Protein AF-A0A2E4HPR6-F1 (afdb_monomer_lite)

Structure (mmCIF, N/CA/C/O backbone):
data_AF-A0A2E4HPR6-F1
#
_entry.id   AF-A0A2E4HPR6-F1
#
loop_
_atom_site.group_PDB
_atom_site.id
_atom_site.type_symbol
_atom_site.label_atom_id
_atom_site.label_alt_id
_atom_site.label_comp_id
_atom_site.label_asym_id
_atom_site.label_entity_id
_atom_site.label_seq_id
_atom_site.pdbx_PDB_ins_code
_atom_site.Cartn_x
_atom_site.Cartn_y
_atom_site.Cartn_z
_atom_site.occupancy
_atom_site.B_iso_or_equiv
_atom_site.auth_seq_id
_atom_site.auth_comp_id
_atom_site.auth_asym_id
_atom_site.auth_atom_id
_atom_site.pdbx_PDB_model_num
ATOM 1 N N . MET A 1 1 ? 38.799 -35.394 6.202 1.00 65.88 1 MET A N 1
ATOM 2 C CA . MET A 1 1 ? 39.179 -34.684 4.957 1.00 65.88 1 MET A CA 1
ATOM 3 C C . MET A 1 1 ? 38.031 -34.597 3.950 1.00 65.88 1 MET A C 1
ATOM 5 O O . MET A 1 1 ? 37.648 -33.489 3.620 1.00 65.88 1 MET A O 1
ATOM 9 N N . LYS A 1 2 ? 37.400 -35.707 3.532 1.00 73.31 2 LYS A N 1
ATOM 10 C CA . LYS A 1 2 ? 36.291 -35.692 2.545 1.00 73.31 2 LYS A CA 1
ATOM 11 C C . LYS A 1 2 ? 35.068 -34.848 2.960 1.00 73.31 2 LYS A C 1
ATOM 13 O O . LYS A 1 2 ? 34.548 -34.099 2.148 1.00 73.31 2 LYS A O 1
ATOM 18 N N . LYS A 1 3 ? 34.663 -34.909 4.239 1.00 77.00 3 LYS A N 1
ATOM 19 C CA . LYS A 1 3 ? 33.574 -34.075 4.791 1.00 77.00 3 LYS A CA 1
ATOM 20 C C . LYS A 1 3 ? 33.898 -32.576 4.762 1.00 77.00 3 LYS A C 1
ATOM 22 O O . LYS A 1 3 ? 33.030 -31.782 4.441 1.00 77.00 3 LYS A O 1
ATOM 27 N N . LEU A 1 4 ? 35.151 -32.210 5.046 1.00 81.44 4 LEU A N 1
ATOM 28 C CA . LEU A 1 4 ? 35.610 -30.820 4.971 1.00 81.44 4 LEU A CA 1
ATOM 29 C C . LEU A 1 4 ? 35.603 -30.329 3.515 1.00 81.44 4 LEU A C 1
ATOM 31 O O . LEU A 1 4 ? 35.168 -29.222 3.245 1.00 81.44 4 LEU A O 1
ATOM 35 N N . MET A 1 5 ? 35.996 -31.189 2.572 1.00 81.62 5 MET A N 1
ATOM 36 C CA . MET A 1 5 ? 35.973 -30.873 1.142 1.00 81.62 5 MET A CA 1
ATOM 37 C C . MET A 1 5 ? 34.547 -30.653 0.611 1.00 81.62 5 MET A C 1
ATOM 39 O O . MET A 1 5 ? 34.310 -29.695 -0.114 1.00 81.62 5 MET A O 1
ATOM 43 N N . LEU A 1 6 ? 33.582 -31.473 1.042 1.00 84.38 6 LEU A N 1
ATOM 44 C CA . LEU A 1 6 ? 32.160 -31.295 0.715 1.00 84.38 6 LEU A CA 1
ATOM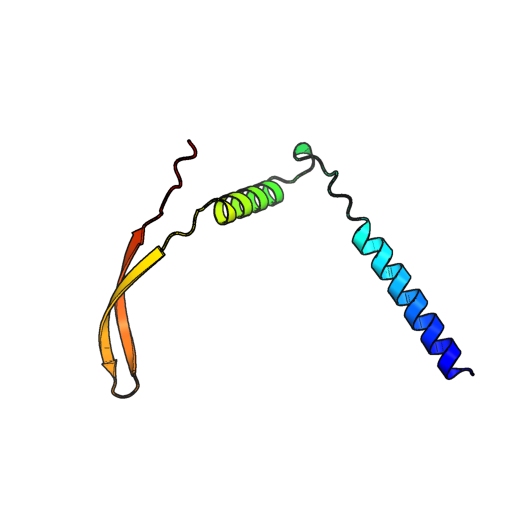 45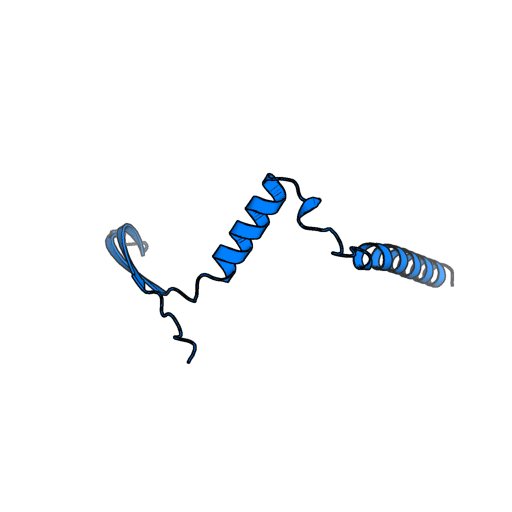 C C . LEU A 1 6 ? 31.594 -29.968 1.240 1.00 84.38 6 LEU A C 1
ATOM 47 O O . LEU A 1 6 ? 30.840 -29.307 0.532 1.00 84.38 6 LEU A O 1
ATOM 51 N N . ILE A 1 7 ? 31.988 -29.558 2.449 1.00 85.25 7 ILE A N 1
ATOM 52 C CA . ILE A 1 7 ? 31.566 -28.275 3.031 1.00 85.25 7 ILE A CA 1
ATOM 53 C C . ILE A 1 7 ? 32.116 -27.104 2.206 1.00 85.25 7 ILE A C 1
ATOM 55 O O . ILE A 1 7 ? 31.372 -26.183 1.890 1.00 85.25 7 ILE A O 1
ATOM 59 N N . MET A 1 8 ? 33.382 -27.160 1.784 1.00 84.81 8 MET A N 1
ATOM 60 C CA . MET A 1 8 ? 33.979 -26.095 0.966 1.00 84.81 8 MET A CA 1
ATOM 61 C C . MET A 1 8 ? 33.312 -25.967 -0.411 1.00 84.81 8 MET A C 1
ATOM 63 O O . MET A 1 8 ? 33.117 -24.855 -0.893 1.00 84.81 8 MET A O 1
ATOM 67 N N . VAL A 1 9 ? 32.910 -27.086 -1.021 1.00 87.31 9 VAL A N 1
ATOM 68 C CA . VAL A 1 9 ? 32.167 -27.083 -2.293 1.00 87.31 9 VAL A CA 1
ATOM 69 C C . VAL A 1 9 ? 30.765 -26.495 -2.119 1.00 87.31 9 VAL A C 1
ATOM 71 O O . VAL A 1 9 ? 30.336 -25.702 -2.951 1.00 87.31 9 VAL A O 1
ATOM 74 N N . ALA A 1 10 ? 30.070 -26.824 -1.026 1.00 84.88 10 ALA A N 1
ATOM 75 C CA . ALA A 1 10 ? 28.754 -26.256 -0.734 1.00 84.88 10 ALA A CA 1
ATOM 76 C C . ALA A 1 10 ? 28.819 -24.732 -0.532 1.00 84.88 10 ALA A C 1
ATOM 78 O O . ALA A 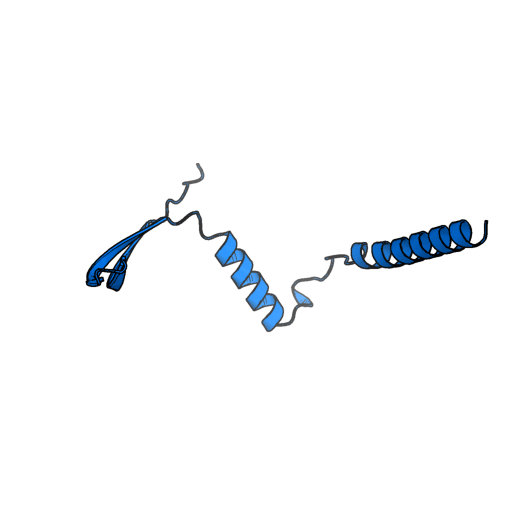1 10 ? 27.983 -24.007 -1.065 1.00 84.88 10 ALA A O 1
ATOM 79 N N . ILE A 1 11 ? 29.847 -24.247 0.174 1.00 85.62 11 ILE A N 1
ATOM 80 C CA . ILE A 1 11 ? 30.066 -22.812 0.401 1.00 85.62 11 ILE A CA 1
ATOM 81 C C . ILE A 1 11 ? 30.376 -22.095 -0.921 1.00 85.62 11 ILE A C 1
ATOM 83 O O . ILE A 1 11 ? 29.786 -21.054 -1.209 1.00 85.62 11 ILE A O 1
ATOM 87 N N . ALA A 1 12 ? 31.240 -22.670 -1.762 1.00 82.94 12 ALA A N 1
ATOM 88 C CA . ALA A 1 12 ? 31.551 -22.108 -3.076 1.00 82.94 12 ALA A CA 1
ATOM 89 C C . ALA A 1 12 ? 30.304 -22.016 -3.972 1.00 82.94 12 ALA A C 1
ATOM 91 O O . ALA A 1 12 ? 30.081 -20.983 -4.596 1.00 82.94 12 ALA A O 1
ATOM 92 N N . PHE A 1 13 ? 29.459 -23.053 -3.968 1.00 81.94 13 PHE A N 1
ATOM 93 C CA . PHE A 1 13 ? 28.209 -23.072 -4.728 1.00 81.94 13 PHE A CA 1
ATOM 94 C C . PHE A 1 13 ? 27.215 -22.014 -4.234 1.00 81.94 13 PHE A C 1
ATOM 96 O O . PHE A 1 13 ? 26.618 -21.306 -5.040 1.00 81.94 13 PHE A O 1
ATOM 103 N N . SER A 1 14 ? 27.085 -21.842 -2.912 1.00 80.62 14 SER A N 1
ATOM 104 C CA . SER A 1 14 ? 26.259 -20.762 -2.364 1.00 80.62 14 SER A CA 1
ATOM 105 C C . SER A 1 14 ? 26.772 -19.377 -2.767 1.00 80.62 14 SER A C 1
ATOM 107 O O . SER A 1 14 ? 25.968 -18.541 -3.167 1.00 80.62 14 SER A O 1
ATOM 109 N N . LEU A 1 15 ? 28.091 -19.137 -2.755 1.00 78.38 15 LEU A N 1
ATOM 110 C CA . LEU A 1 15 ? 28.663 -17.845 -3.155 1.00 78.38 15 LEU A CA 1
ATOM 111 C C . LEU A 1 15 ? 28.390 -17.505 -4.628 1.00 78.38 15 LEU A C 1
ATOM 113 O O . LEU A 1 15 ? 28.154 -16.341 -4.942 1.00 78.38 15 LEU A O 1
ATOM 117 N N . SER A 1 16 ? 28.385 -18.501 -5.520 1.00 73.69 16 SER A N 1
ATOM 118 C CA . SER A 1 16 ? 28.057 -18.297 -6.938 1.00 73.69 16 SER A CA 1
ATOM 119 C C . SER A 1 16 ? 26.617 -17.810 -7.131 1.00 73.69 16 SER A C 1
ATOM 121 O O . SER A 1 16 ? 26.380 -16.883 -7.900 1.00 73.69 16 SER A O 1
ATOM 123 N N . ILE A 1 17 ? 25.666 -18.368 -6.375 1.00 73.94 17 ILE A N 1
ATOM 124 C CA . ILE A 1 17 ? 24.253 -17.960 -6.438 1.00 73.94 17 ILE A CA 1
ATOM 125 C C . ILE A 1 17 ? 24.074 -16.540 -5.874 1.00 73.94 17 ILE A C 1
ATOM 127 O O . ILE A 1 17 ? 23.328 -15.740 -6.432 1.00 73.94 17 ILE A O 1
ATOM 131 N N . TYR A 1 18 ? 24.805 -16.182 -4.811 1.00 71.75 18 TYR A N 1
ATOM 132 C CA . TYR A 1 18 ? 24.767 -14.824 -4.251 1.00 71.75 18 TYR A CA 1
ATOM 133 C C . TYR A 1 18 ? 25.258 -13.744 -5.233 1.00 71.75 18 TYR A C 1
ATOM 135 O O . TYR A 1 18 ? 24.724 -12.635 -5.214 1.00 71.75 18 TYR A O 1
ATOM 143 N N . SER A 1 19 ? 26.234 -14.040 -6.103 1.00 64.00 19 SER A N 1
ATOM 144 C CA . SER A 1 19 ? 26.729 -13.052 -7.080 1.00 64.00 19 SER A CA 1
ATOM 145 C C . SER A 1 19 ? 25.737 -12.715 -8.197 1.00 64.00 19 SER A C 1
ATOM 147 O O . SER A 1 19 ? 25.773 -11.606 -8.726 1.00 64.00 19 SER A O 1
ATOM 149 N N . GLU A 1 20 ? 24.835 -13.635 -8.543 1.00 62.59 20 GLU A N 1
ATOM 150 C CA . GLU A 1 20 ? 23.830 -13.420 -9.593 1.00 62.59 20 GLU A CA 1
ATOM 151 C C . GLU A 1 20 ? 22.682 -12.529 -9.087 1.00 62.59 20 GLU A C 1
ATOM 153 O O . GLU A 1 20 ? 22.199 -11.665 -9.811 1.00 62.59 20 GLU A O 1
ATOM 158 N N . ILE A 1 21 ? 22.331 -12.640 -7.799 1.00 61.09 21 ILE A N 1
ATOM 159 C CA . ILE A 1 21 ? 21.290 -11.820 -7.154 1.00 61.09 21 ILE A CA 1
ATOM 160 C C . ILE A 1 21 ? 21.723 -10.349 -7.007 1.00 61.09 21 ILE A C 1
ATOM 162 O O . ILE A 1 21 ? 20.884 -9.457 -7.090 1.00 61.09 21 ILE A O 1
ATOM 166 N N . GLN A 1 22 ? 23.019 -10.067 -6.818 1.00 58.94 22 GLN A N 1
ATOM 167 C CA . GLN A 1 22 ? 23.515 -8.683 -6.735 1.00 58.94 22 GLN A CA 1
ATOM 168 C C . GLN A 1 22 ? 23.650 -7.976 -8.093 1.00 58.94 22 GLN A C 1
ATOM 170 O O . GLN A 1 22 ? 23.822 -6.762 -8.113 1.00 58.94 22 GLN A O 1
ATOM 175 N N . ASN A 1 23 ? 23.550 -8.699 -9.214 1.00 55.66 23 ASN A N 1
ATOM 176 C CA . ASN A 1 23 ? 23.576 -8.123 -10.565 1.00 55.66 23 ASN A CA 1
ATOM 177 C C . ASN A 1 23 ? 22.166 -7.865 -11.119 1.00 55.66 23 ASN A C 1
ATOM 179 O O . ASN A 1 23 ? 21.953 -7.889 -12.330 1.00 55.66 23 ASN A O 1
ATOM 183 N N . ILE A 1 24 ? 21.190 -7.600 -10.249 1.00 59.34 24 ILE A N 1
ATOM 184 C CA . ILE A 1 24 ? 19.968 -6.914 -10.671 1.00 59.34 24 ILE A CA 1
ATOM 185 C C . ILE A 1 24 ? 20.336 -5.433 -10.762 1.00 59.34 24 ILE A C 1
ATOM 187 O O . ILE A 1 24 ? 20.155 -4.659 -9.827 1.00 59.34 24 ILE A O 1
ATOM 191 N N . ASP A 1 25 ? 20.971 -5.084 -11.876 1.00 55.81 25 ASP A N 1
ATOM 192 C CA . ASP A 1 25 ? 21.207 -3.704 -12.271 1.00 55.81 25 ASP A CA 1
ATOM 193 C C . ASP A 1 25 ? 19.841 -3.064 -12.545 1.00 55.81 25 ASP A C 1
ATOM 195 O O . ASP A 1 25 ? 19.178 -3.380 -13.535 1.00 55.81 25 ASP A O 1
ATOM 199 N N . ASP A 1 26 ? 19.396 -2.189 -11.645 1.00 61.12 26 ASP A N 1
ATOM 200 C CA . ASP A 1 26 ? 18.174 -1.389 -11.789 1.00 61.12 26 ASP A CA 1
ATOM 201 C C . ASP A 1 26 ? 18.390 -0.230 -12.784 1.00 61.12 26 ASP A C 1
ATOM 203 O O . ASP A 1 26 ? 18.026 0.920 -12.562 1.00 61.12 26 ASP A O 1
ATOM 207 N N . SER A 1 27 ? 19.067 -0.521 -13.898 1.00 65.50 27 SER A N 1
ATOM 208 C CA . SER A 1 27 ? 19.281 0.405 -15.012 1.00 65.50 27 SER A CA 1
ATOM 209 C C . SER A 1 27 ? 18.124 0.393 -16.011 1.00 65.50 27 SER A C 1
ATOM 211 O O . SER A 1 27 ? 18.160 1.120 -17.011 1.00 65.50 27 SER A O 1
ATOM 213 N N . ARG A 1 28 ? 17.085 -0.412 -15.738 1.00 76.50 28 ARG A N 1
ATOM 214 C CA . ARG A 1 28 ? 15.848 -0.449 -16.519 1.00 76.50 28 ARG A CA 1
ATOM 215 C C . ARG A 1 28 ? 15.257 0.950 -16.566 1.00 76.50 28 ARG A C 1
ATOM 217 O O . ARG A 1 28 ? 14.953 1.567 -15.547 1.00 76.50 28 ARG A O 1
ATOM 224 N N . LYS A 1 29 ? 15.071 1.466 -17.775 1.00 79.44 29 LYS A N 1
ATOM 225 C CA . LYS A 1 29 ? 14.442 2.777 -17.941 1.00 79.44 29 LYS A CA 1
ATOM 226 C C . LYS A 1 29 ? 12.947 2.655 -17.689 1.00 79.44 29 LYS A C 1
ATOM 228 O O . LYS A 1 29 ? 12.333 1.653 -18.036 1.00 79.44 29 LYS A O 1
ATOM 233 N N . VAL A 1 30 ? 12.326 3.732 -17.210 1.00 76.12 30 VAL A N 1
ATOM 234 C CA . VAL A 1 30 ? 10.860 3.810 -17.044 1.00 76.12 30 VAL A CA 1
ATOM 235 C C . VAL A 1 30 ? 10.117 3.491 -18.352 1.00 76.12 30 VAL A C 1
ATOM 237 O O . VAL A 1 30 ? 9.029 2.929 -18.332 1.00 76.12 30 VAL A O 1
ATOM 240 N N . SER A 1 31 ? 10.729 3.781 -19.506 1.00 79.88 31 SER A N 1
ATOM 241 C CA . SER A 1 31 ? 10.203 3.443 -20.837 1.00 79.88 31 SER A CA 1
ATOM 242 C C . SER A 1 31 ? 10.147 1.942 -21.150 1.00 79.88 31 SER A C 1
ATOM 244 O O . SER A 1 31 ? 9.520 1.551 -22.127 1.00 79.88 31 SER A O 1
ATOM 246 N N . GLU A 1 32 ? 10.843 1.118 -20.371 1.00 83.88 32 GLU A N 1
ATOM 247 C CA . GLU A 1 32 ? 10.932 -0.341 -20.515 1.00 83.88 32 GLU A CA 1
ATOM 248 C C . GLU A 1 32 ? 10.034 -1.068 -19.499 1.00 83.88 32 GLU A C 1
ATOM 250 O O . GLU A 1 32 ? 10.068 -2.297 -19.396 1.00 83.88 32 GLU A O 1
ATOM 255 N N . LEU A 1 33 ? 9.246 -0.315 -18.727 1.00 83.25 33 LEU A N 1
ATOM 256 C CA . LEU A 1 33 ? 8.245 -0.849 -17.816 1.00 83.25 33 LEU A CA 1
ATOM 257 C C . LEU A 1 33 ? 6.930 -1.082 -18.555 1.00 83.25 33 LEU A C 1
ATOM 259 O O . LEU A 1 33 ? 6.496 -0.282 -19.389 1.00 83.25 33 LEU A O 1
ATOM 263 N N . THR A 1 34 ? 6.265 -2.175 -18.206 1.00 89.12 34 THR A N 1
ATOM 264 C CA . THR A 1 34 ? 4.856 -2.367 -18.542 1.00 89.12 34 THR A CA 1
ATOM 265 C C . THR A 1 34 ? 3.985 -1.371 -17.777 1.00 89.12 34 THR A C 1
ATOM 267 O O . THR A 1 34 ? 4.391 -0.786 -16.769 1.00 89.12 34 THR A O 1
ATOM 270 N N . VAL A 1 35 ? 2.757 -1.168 -18.256 1.00 89.56 35 VAL A N 1
ATOM 271 C CA . VAL A 1 35 ? 1.799 -0.267 -17.602 1.00 89.56 35 VAL A CA 1
ATOM 272 C C . VAL A 1 35 ? 1.473 -0.762 -16.189 1.00 89.56 35 VAL A C 1
ATOM 274 O O . VAL A 1 35 ? 1.316 0.043 -15.273 1.00 89.56 35 VAL A O 1
ATOM 277 N N . GLU A 1 36 ? 1.410 -2.077 -16.003 1.00 90.25 36 GLU A N 1
ATOM 278 C CA . GLU A 1 36 ? 1.189 -2.738 -14.721 1.00 90.25 36 GLU A CA 1
ATOM 279 C C . GLU A 1 36 ? 2.344 -2.490 -13.742 1.00 90.25 36 GLU A C 1
ATOM 281 O O . GLU A 1 36 ? 2.097 -2.016 -12.635 1.00 90.25 36 GLU A O 1
ATOM 286 N N . GLU A 1 37 ? 3.595 -2.713 -14.162 1.00 84.19 37 GLU A N 1
ATOM 287 C CA . GLU A 1 37 ? 4.777 -2.432 -13.328 1.00 84.19 37 GLU A CA 1
ATOM 288 C C . GLU A 1 37 ? 4.843 -0.950 -12.931 1.00 84.19 37 GLU A C 1
ATOM 290 O O . GLU A 1 37 ? 5.076 -0.621 -11.769 1.00 84.19 37 GLU A O 1
ATOM 295 N N . LEU A 1 38 ? 4.588 -0.042 -13.879 1.00 88.00 38 LEU A N 1
ATOM 296 C CA . LEU A 1 38 ? 4.589 1.394 -13.609 1.00 88.00 38 LEU A CA 1
ATOM 297 C C . LEU A 1 38 ? 3.499 1.786 -12.603 1.00 88.00 38 LEU A C 1
ATOM 299 O O . LEU A 1 38 ? 3.734 2.606 -11.718 1.00 88.00 38 LEU A O 1
ATOM 303 N N . LYS A 1 39 ? 2.305 1.203 -12.726 1.00 88.19 39 LYS A N 1
ATOM 304 C CA . LYS A 1 39 ? 1.192 1.448 -11.806 1.00 88.19 39 LYS A CA 1
ATOM 305 C C . LYS A 1 39 ? 1.535 1.014 -10.384 1.00 88.19 39 LYS A C 1
ATOM 307 O O . LYS A 1 39 ? 1.220 1.744 -9.445 1.00 88.19 39 LYS A O 1
ATOM 312 N N . ASP A 1 40 ? 2.161 -0.146 -10.232 1.00 87.19 40 ASP A N 1
ATOM 313 C CA . ASP A 1 40 ? 2.546 -0.667 -8.923 1.00 87.19 40 ASP A CA 1
ATOM 314 C C . ASP A 1 40 ? 3.655 0.183 -8.293 1.00 87.19 40 ASP A C 1
ATOM 316 O O . ASP A 1 40 ? 3.565 0.519 -7.115 1.00 87.19 40 ASP A O 1
ATOM 320 N N . ILE A 1 41 ? 4.632 0.636 -9.084 1.00 86.06 41 ILE A N 1
ATOM 321 C CA . ILE A 1 41 ? 5.671 1.567 -8.621 1.00 86.06 41 ILE A CA 1
ATOM 322 C C . ILE A 1 41 ? 5.060 2.897 -8.167 1.00 86.06 41 ILE A C 1
ATOM 324 O O . ILE A 1 41 ? 5.347 3.357 -7.067 1.00 86.06 41 ILE A O 1
ATOM 328 N N . VAL A 1 42 ? 4.181 3.510 -8.967 1.00 86.88 42 VAL A N 1
ATOM 329 C CA . VAL A 1 42 ? 3.515 4.770 -8.586 1.00 86.88 42 VAL A CA 1
ATOM 330 C C . VAL A 1 42 ? 2.682 4.587 -7.321 1.00 86.88 42 VAL A C 1
ATOM 332 O O . VAL A 1 42 ? 2.684 5.458 -6.455 1.00 86.88 42 VAL A O 1
ATOM 335 N N . ARG A 1 43 ? 1.988 3.454 -7.186 1.00 84.69 43 ARG A N 1
ATOM 336 C CA . ARG A 1 43 ? 1.228 3.138 -5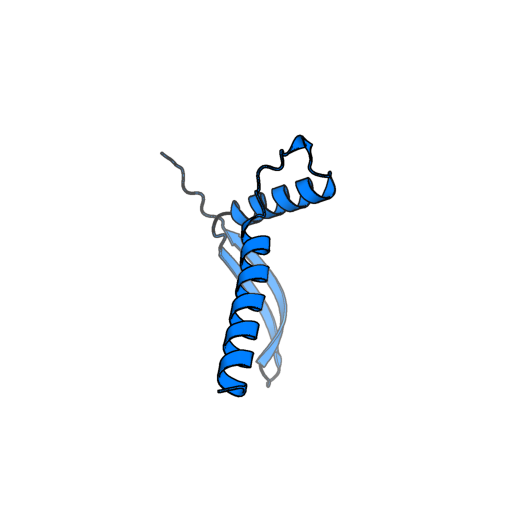.979 1.00 84.69 43 ARG A CA 1
ATOM 337 C C . ARG A 1 43 ? 2.131 3.048 -4.752 1.00 84.69 43 ARG A C 1
ATOM 339 O O . ARG A 1 43 ? 1.795 3.650 -3.741 1.00 84.69 43 ARG A O 1
ATOM 346 N N . LEU A 1 44 ? 3.254 2.342 -4.856 1.00 82.00 44 LEU A N 1
ATOM 347 C CA . LEU A 1 44 ? 4.233 2.230 -3.775 1.00 82.00 44 LEU A CA 1
ATOM 348 C C . LEU A 1 44 ? 4.793 3.601 -3.388 1.00 82.00 44 LEU A C 1
ATOM 350 O O . LEU A 1 44 ? 4.799 3.928 -2.210 1.00 82.00 44 LEU A O 1
ATOM 354 N N . ILE A 1 45 ? 5.166 4.431 -4.367 1.00 81.75 45 ILE A N 1
ATOM 355 C CA . ILE A 1 45 ? 5.663 5.792 -4.119 1.00 81.75 45 ILE A CA 1
ATOM 356 C C . ILE A 1 45 ? 4.611 6.629 -3.397 1.00 81.75 45 ILE A C 1
ATOM 358 O O . ILE A 1 45 ? 4.941 7.339 -2.459 1.00 81.75 45 ILE A O 1
ATOM 362 N N . VAL A 1 46 ? 3.345 6.562 -3.812 1.00 78.75 46 VAL A N 1
ATOM 363 C CA . VAL A 1 46 ? 2.268 7.310 -3.154 1.00 78.75 46 VAL A CA 1
ATOM 364 C C . VAL A 1 46 ? 2.028 6.787 -1.741 1.00 78.75 46 VAL A C 1
ATOM 366 O O . VAL A 1 46 ? 1.877 7.590 -0.833 1.00 78.75 46 VAL A O 1
ATOM 369 N N . GLU A 1 47 ? 2.022 5.471 -1.530 1.00 71.19 47 GLU A N 1
ATOM 370 C CA . GLU A 1 47 ? 1.890 4.870 -0.196 1.00 71.19 47 GLU A CA 1
ATOM 371 C C . GLU A 1 47 ? 3.068 5.239 0.724 1.00 71.19 47 GLU A C 1
ATOM 373 O O . GLU A 1 47 ? 2.856 5.457 1.913 1.00 71.19 47 GLU A O 1
ATOM 378 N N . GLU A 1 48 ? 4.278 5.370 0.178 1.00 66.44 48 GLU A N 1
ATOM 379 C CA . GLU A 1 48 ? 5.480 5.820 0.890 1.00 66.44 48 GLU A CA 1
ATOM 380 C C . GLU A 1 48 ? 5.509 7.343 1.113 1.00 66.44 48 GLU A C 1
ATOM 382 O O . GLU A 1 48 ? 6.037 7.807 2.119 1.00 66.44 48 GLU A O 1
ATOM 387 N N . SER A 1 49 ? 4.911 8.119 0.203 1.00 64.50 49 SER A N 1
ATOM 388 C CA . SER A 1 49 ? 4.841 9.589 0.262 1.00 64.50 49 SER A CA 1
ATOM 389 C C . SER A 1 49 ? 3.638 10.112 1.048 1.00 64.50 49 SER A C 1
ATOM 391 O O . SER A 1 49 ? 3.543 11.313 1.287 1.00 64.50 49 SER A O 1
ATOM 393 N N . ILE A 1 50 ? 2.687 9.253 1.428 1.00 66.19 50 ILE A N 1
ATOM 394 C CA . ILE A 1 50 ? 1.666 9.623 2.407 1.00 66.19 50 ILE A CA 1
ATOM 395 C C . ILE A 1 50 ? 2.384 9.706 3.759 1.00 66.19 50 ILE A C 1
ATOM 397 O O . ILE A 1 50 ? 2.738 8.686 4.349 1.00 66.19 50 ILE A O 1
ATOM 401 N N . GLU A 1 51 ? 2.623 10.935 4.224 1.00 63.28 51 GLU A N 1
ATOM 402 C CA . GLU A 1 51 ? 3.161 11.242 5.556 1.00 63.28 51 GLU A CA 1
ATOM 403 C C . GLU A 1 51 ? 2.390 10.502 6.661 1.00 63.28 51 GLU A C 1
ATOM 405 O O . GLU A 1 51 ? 1.267 10.043 6.446 1.00 63.2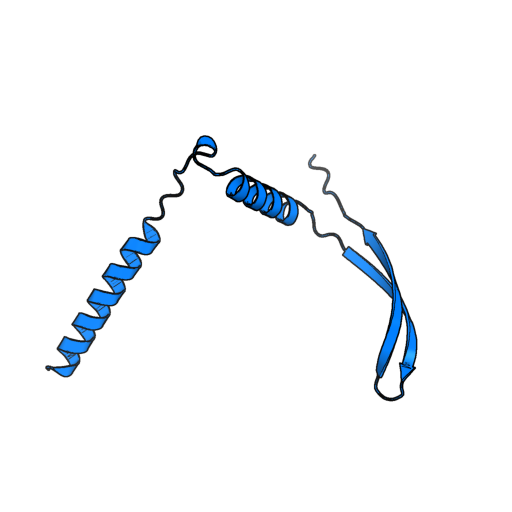8 51 GLU A O 1
ATOM 410 N N . GLN A 1 52 ? 2.989 10.366 7.853 1.00 61.44 52 GLN A N 1
ATOM 411 C CA . GLN A 1 52 ? 2.443 9.604 8.986 1.00 61.44 52 GLN A CA 1
ATOM 412 C C . GLN A 1 52 ? 1.045 10.101 9.412 1.00 61.44 52 GLN A C 1
ATOM 414 O O . GLN A 1 52 ? 0.890 10.854 10.369 1.00 61.44 52 GLN A O 1
ATOM 419 N N . CYS A 1 53 ? -0.007 9.661 8.722 1.00 69.62 53 CYS A N 1
ATOM 420 C CA . CYS A 1 53 ? -1.375 10.004 9.069 1.00 69.62 53 CYS A CA 1
ATOM 421 C C . CYS A 1 53 ? -1.784 9.200 10.310 1.00 69.62 53 CYS A C 1
ATOM 423 O O . CYS A 1 53 ? -1.796 7.965 10.299 1.00 69.62 53 CYS A O 1
ATOM 425 N N . SER A 1 54 ? -2.162 9.896 11.382 1.00 69.88 54 SER A N 1
ATOM 426 C CA . SER A 1 54 ? -2.723 9.266 12.576 1.00 69.88 54 SER A CA 1
ATOM 427 C C . SER A 1 54 ? -4.220 9.031 12.375 1.00 69.88 54 SER A C 1
ATOM 429 O O . SER A 1 54 ? -4.982 9.948 12.046 1.00 69.88 54 SER A O 1
ATOM 431 N N . VAL A 1 55 ? -4.648 7.780 12.552 1.00 73.44 55 VAL A N 1
ATOM 432 C CA . VAL A 1 55 ? -6.053 7.375 12.442 1.00 73.44 55 VAL A CA 1
ATOM 433 C C . VAL A 1 55 ? -6.612 7.149 13.842 1.00 73.44 55 VAL A C 1
ATOM 435 O O . VAL A 1 55 ? -6.324 6.139 14.484 1.00 73.44 55 VAL A O 1
ATOM 438 N N . GLU A 1 56 ? -7.458 8.066 14.307 1.00 78.25 56 GLU A N 1
ATOM 439 C CA . GLU A 1 56 ? -8.133 7.961 15.601 1.00 78.25 56 GLU A CA 1
ATOM 440 C C . GLU A 1 56 ? -9.602 7.579 15.410 1.00 78.25 56 GLU A C 1
ATOM 442 O O . GLU A 1 56 ? -10.395 8.322 14.832 1.00 78.25 56 GLU A O 1
ATOM 447 N N . GLY A 1 57 ? -9.989 6.403 15.903 1.00 76.88 57 GLY A N 1
ATOM 448 C CA . GLY A 1 57 ? -11.358 5.897 15.819 1.00 76.88 57 GLY A CA 1
ATOM 449 C C . GLY A 1 57 ? -12.030 5.781 17.177 1.00 76.88 57 GLY A C 1
ATOM 450 O O . GLY A 1 57 ? -11.442 5.281 18.131 1.00 76.88 57 GLY A O 1
ATOM 451 N N . THR A 1 58 ? -13.301 6.181 17.258 1.00 76.06 58 THR A N 1
ATOM 452 C CA . THR A 1 58 ? -14.159 5.836 18.400 1.00 76.06 58 THR A CA 1
ATOM 453 C C . THR A 1 58 ? -15.102 4.712 17.988 1.00 76.06 58 THR A C 1
ATOM 455 O O . THR A 1 58 ? -15.858 4.848 17.026 1.00 76.06 58 THR A O 1
ATOM 458 N N . MET A 1 59 ? -15.078 3.602 18.729 1.00 72.69 59 MET A N 1
ATOM 459 C CA . MET A 1 59 ? -15.947 2.450 18.483 1.00 72.69 59 MET A CA 1
ATOM 460 C C . MET A 1 59 ? -17.111 2.434 19.477 1.00 72.69 59 MET A C 1
ATOM 462 O O . MET A 1 59 ? -16.904 2.484 20.691 1.00 72.69 59 MET A O 1
ATOM 466 N N . LYS A 1 60 ? -18.345 2.335 18.971 1.00 71.31 60 LYS A N 1
ATOM 467 C CA . LYS A 1 60 ? -19.547 2.130 19.795 1.00 71.31 60 LYS A CA 1
ATOM 468 C C . LYS A 1 60 ? -20.096 0.731 19.539 1.00 71.31 60 LYS A C 1
ATOM 470 O O . LYS A 1 60 ? -20.546 0.432 18.439 1.00 71.31 60 LYS A O 1
ATOM 475 N N . GLY A 1 61 ? -20.079 -0.119 20.561 1.00 70.81 61 GLY A N 1
ATOM 476 C CA . GLY A 1 61 ? -20.531 -1.505 20.455 1.00 70.81 61 GLY A CA 1
ATOM 477 C C . GLY A 1 61 ? -20.998 -2.077 21.787 1.00 70.81 61 GLY A C 1
ATOM 478 O O . GLY A 1 61 ? -20.844 -1.457 22.840 1.00 70.81 61 GLY A O 1
ATOM 479 N N . ARG A 1 62 ? -21.583 -3.277 21.750 1.00 70.44 62 ARG A N 1
ATOM 480 C CA . ARG A 1 62 ? -21.906 -4.038 22.966 1.00 70.44 62 ARG A CA 1
ATOM 481 C C . ARG A 1 62 ? -20.710 -4.918 23.311 1.00 70.44 62 ARG A C 1
ATOM 483 O O . ARG A 1 62 ? -20.320 -5.758 22.506 1.00 70.44 62 ARG A O 1
ATOM 490 N N . ALA A 1 63 ? -20.143 -4.751 24.501 1.00 66.31 63 ALA A N 1
ATOM 491 C CA . ALA A 1 63 ? -19.127 -5.669 24.997 1.00 66.31 63 ALA A CA 1
ATOM 492 C C . ALA A 1 63 ? -19.808 -6.951 25.500 1.00 66.31 63 ALA A C 1
ATOM 494 O O . ALA A 1 63 ? -20.614 -6.908 26.431 1.00 66.31 63 ALA A O 1
ATOM 495 N N . LYS A 1 64 ? -19.502 -8.103 24.893 1.00 65.81 64 LYS A N 1
ATOM 496 C CA . LYS A 1 64 ? -19.768 -9.395 25.542 1.00 65.81 64 LYS A CA 1
ATOM 497 C C . LYS A 1 64 ? -18.787 -9.567 26.714 1.00 65.81 64 LYS A C 1
ATOM 499 O O . LYS A 1 64 ? -17.682 -9.038 26.659 1.00 65.81 64 LYS A O 1
ATOM 504 N N . VAL A 1 65 ? -19.164 -10.323 27.754 1.00 69.62 65 VAL A N 1
ATOM 505 C CA . VAL A 1 65 ? -18.346 -10.585 28.972 1.00 69.62 65 VAL A CA 1
ATOM 506 C C . VAL A 1 65 ? -16.933 -11.099 28.628 1.00 69.62 65 VAL A C 1
ATOM 508 O O . VAL A 1 65 ? -15.977 -10.926 29.370 1.00 69.62 65 VAL A O 1
ATOM 511 N N . ASN A 1 66 ? -16.797 -11.669 27.438 1.00 55.56 66 ASN A N 1
ATOM 512 C CA . ASN A 1 66 ? -15.577 -12.057 26.757 1.00 55.56 66 ASN A CA 1
ATOM 513 C C . ASN A 1 66 ? -15.099 -10.984 25.754 1.00 55.56 66 ASN A C 1
ATOM 515 O O . ASN A 1 66 ? -14.996 -11.307 24.578 1.00 55.56 66 ASN A O 1
ATOM 519 N N . PHE A 1 67 ? -14.876 -9.739 26.208 1.00 59.28 67 PHE A N 1
ATOM 520 C CA . PHE A 1 67 ? -14.157 -8.573 25.622 1.00 59.28 67 PHE A CA 1
ATOM 521 C C . PHE A 1 67 ? -14.170 -8.303 24.099 1.00 59.28 67 PHE A C 1
ATOM 523 O O . PHE A 1 67 ? -13.487 -7.402 23.619 1.00 59.28 67 PHE A O 1
ATOM 530 N N . LYS A 1 68 ? -14.959 -9.028 23.315 1.00 64.69 68 LYS A N 1
ATOM 531 C CA . LYS A 1 68 ? -15.102 -8.849 21.880 1.00 64.69 68 LYS A CA 1
ATOM 532 C C . LYS A 1 68 ? -16.179 -7.796 21.666 1.00 64.69 68 LYS A C 1
ATOM 534 O O . LYS A 1 68 ? -17.349 -8.029 21.977 1.00 64.69 68 LYS A O 1
ATOM 539 N N . VAL A 1 69 ? -15.756 -6.627 21.200 1.00 66.00 69 VAL A N 1
ATOM 540 C CA . VAL A 1 69 ? -16.643 -5.507 20.888 1.00 66.00 69 VAL A CA 1
ATOM 541 C C . VAL A 1 69 ? -17.049 -5.620 19.421 1.00 66.00 69 VAL A C 1
ATOM 543 O O . VAL A 1 69 ? -16.196 -5.653 18.541 1.00 66.00 69 VAL A O 1
ATOM 546 N N . GLU A 1 70 ? -18.352 -5.717 19.170 1.00 72.38 70 GLU A N 1
ATOM 547 C CA . GLU A 1 70 ? -18.948 -5.682 17.829 1.00 72.38 70 GLU A CA 1
ATOM 548 C C . GLU A 1 70 ? -19.702 -4.350 17.688 1.00 72.38 70 GLU A C 1
ATOM 550 O O . GLU A 1 70 ? -20.533 -4.019 18.543 1.00 72.38 70 GLU A O 1
ATOM 555 N N . GLY A 1 71 ? -19.388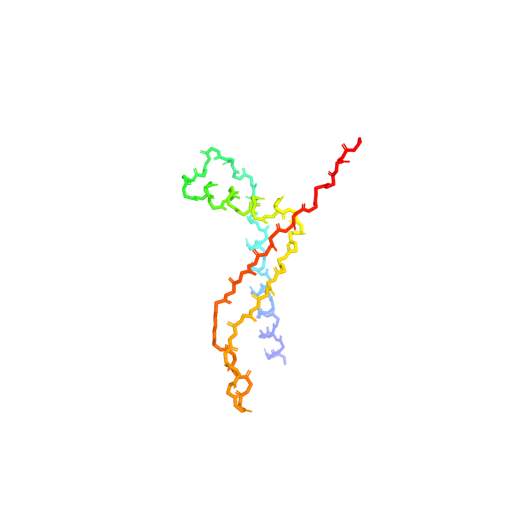 -3.558 16.658 1.00 71.88 71 GLY A N 1
ATOM 556 C CA . GLY A 1 71 ? -19.938 -2.213 16.493 1.00 71.88 71 GLY A CA 1
ATOM 557 C C . GLY A 1 71 ? -19.413 -1.468 15.266 1.00 71.88 71 GLY A C 1
ATOM 558 O O . GLY A 1 71 ? -18.565 -1.972 14.534 1.00 71.88 71 GLY A O 1
ATOM 559 N N . GLU A 1 72 ? -19.938 -0.264 15.055 1.00 70.25 72 GLU A N 1
ATOM 560 C CA . GLU A 1 72 ? -19.515 0.647 13.988 1.00 70.25 72 GLU A CA 1
ATOM 561 C C . GLU A 1 72 ? -18.356 1.530 14.479 1.00 70.25 72 GLU A C 1
ATOM 563 O O . GLU A 1 72 ? -18.356 1.999 15.626 1.00 70.25 72 GLU A O 1
ATOM 568 N N . VAL A 1 73 ? -17.358 1.735 13.614 1.00 72.19 73 VAL A N 1
ATOM 569 C CA . VAL A 1 73 ? -16.187 2.576 13.887 1.00 72.19 73 VAL A CA 1
ATOM 570 C C . VAL A 1 73 ? -16.298 3.845 13.056 1.00 72.19 73 VAL A C 1
ATOM 572 O O . VAL A 1 73 ? -16.338 3.784 11.831 1.00 72.19 73 VAL A O 1
ATOM 575 N N . ILE A 1 74 ? -16.303 4.994 13.729 1.00 75.81 74 ILE A N 1
ATOM 576 C CA . ILE A 1 74 ? -16.156 6.296 13.077 1.00 75.81 74 ILE A CA 1
ATOM 577 C C . ILE A 1 74 ? -14.727 6.762 13.349 1.00 75.81 74 ILE A C 1
ATOM 579 O O . ILE A 1 74 ? -14.363 6.990 14.507 1.00 75.81 74 ILE A O 1
ATOM 583 N N . ALA A 1 75 ? -13.920 6.856 12.290 1.00 76.88 75 ALA A N 1
ATOM 584 C CA . ALA A 1 75 ? -12.517 7.250 12.359 1.00 76.88 75 ALA A CA 1
ATOM 585 C C . ALA A 1 75 ? -12.297 8.664 11.815 1.00 76.88 75 ALA A C 1
ATOM 587 O O . ALA A 1 75 ? -12.885 9.057 10.807 1.00 76.88 75 ALA A O 1
ATOM 588 N N . ARG A 1 76 ? -11.438 9.422 12.496 1.00 78.19 76 ARG A N 1
ATOM 589 C CA . ARG A 1 76 ? -10.875 10.686 12.035 1.00 78.19 76 ARG A CA 1
ATOM 590 C C . ARG A 1 76 ? -9.455 10.411 11.550 1.00 78.19 76 ARG A C 1
ATOM 592 O O . ARG A 1 76 ? -8.652 9.849 12.288 1.00 78.19 76 ARG A O 1
ATOM 599 N N . MET A 1 77 ? -9.177 10.801 10.312 1.00 74.56 77 MET A N 1
ATOM 600 C CA . MET A 1 77 ? -7.841 10.753 9.729 1.00 74.56 77 MET A CA 1
ATOM 601 C C . MET A 1 77 ? -7.256 12.160 9.783 1.00 74.56 77 MET A C 1
ATOM 603 O O . MET A 1 77 ? -7.859 13.087 9.238 1.00 74.56 77 MET A O 1
ATOM 607 N N . THR A 1 78 ? -6.119 12.310 10.453 1.00 77.12 78 THR A N 1
ATOM 608 C CA . THR A 1 78 ? -5.364 13.564 10.487 1.00 77.12 78 THR A CA 1
ATOM 609 C C . THR A 1 78 ? -3.999 13.295 9.876 1.00 77.12 78 THR A C 1
ATOM 611 O O . THR A 1 78 ? -3.298 12.392 10.327 1.00 77.12 78 THR A O 1
ATOM 614 N N . CYS A 1 79 ? -3.644 14.057 8.847 1.00 74.06 79 CYS A N 1
ATOM 615 C CA . CYS A 1 79 ? -2.319 14.028 8.241 1.00 74.06 79 CYS A CA 1
ATOM 616 C C . CYS A 1 79 ? -1.636 15.354 8.575 1.00 74.06 79 CYS A C 1
ATOM 618 O O . CYS A 1 79 ? -2.241 16.417 8.404 1.00 74.06 79 CYS A O 1
ATOM 620 N N . GLU A 1 80 ? -0.432 15.270 9.124 1.00 69.88 80 GLU A N 1
ATOM 621 C CA . GLU A 1 80 ? 0.421 16.423 9.386 1.00 69.88 80 GLU A CA 1
ATOM 622 C C . GLU A 1 80 ? 1.362 16.559 8.196 1.00 69.88 80 GLU A C 1
ATOM 624 O O . GLU A 1 80 ? 2.075 15.613 7.879 1.00 69.88 80 GLU A O 1
ATOM 629 N N . PHE A 1 81 ? 1.294 17.709 7.528 1.00 71.69 81 PHE A N 1
ATOM 630 C CA . PHE A 1 81 ? 2.151 18.040 6.399 1.00 71.69 81 PHE A CA 1
ATOM 631 C C . PHE A 1 81 ? 3.272 18.922 6.934 1.00 71.69 81 PHE A C 1
ATOM 633 O O . PHE A 1 81 ? 2.984 20.000 7.470 1.00 71.69 81 PHE A O 1
ATOM 640 N N . GLU A 1 82 ? 4.525 18.482 6.845 1.00 67.31 82 GLU A N 1
ATOM 641 C CA . GLU A 1 82 ? 5.640 19.380 7.139 1.00 67.31 82 GLU A CA 1
ATOM 642 C C . GLU A 1 82 ? 5.745 20.383 5.978 1.00 67.31 82 GLU A C 1
ATOM 644 O O . GLU A 1 82 ? 6.060 20.029 4.844 1.00 67.31 82 GLU A O 1
ATOM 649 N N . GLU A 1 83 ? 5.411 21.657 6.225 1.00 63.88 83 GLU A N 1
ATOM 650 C CA . GLU A 1 83 ? 5.701 22.726 5.265 1.00 63.88 83 GLU A CA 1
ATOM 651 C C . GLU A 1 83 ? 7.225 22.908 5.201 1.00 63.88 83 GLU A C 1
ATOM 653 O O . GLU A 1 83 ? 7.823 23.590 6.041 1.00 63.88 83 GLU A O 1
ATOM 658 N N . ASP A 1 84 ? 7.851 22.275 4.207 1.00 59.44 84 ASP A N 1
ATOM 659 C CA . ASP A 1 84 ? 9.232 22.545 3.815 1.00 59.44 84 ASP A CA 1
ATOM 660 C C . ASP A 1 84 ? 9.385 24.059 3.558 1.00 59.44 84 ASP A C 1
ATOM 662 O O . ASP A 1 84 ? 8.810 24.606 2.613 1.00 59.44 84 ASP A O 1
ATOM 666 N N . ASN A 1 85 ? 10.122 24.744 4.441 1.00 45.66 85 ASN A N 1
ATOM 667 C CA . ASN A 1 85 ? 10.444 26.175 4.334 1.00 45.66 85 ASN A CA 1
ATOM 668 C C . ASN A 1 85 ? 11.574 26.433 3.333 1.00 45.66 85 ASN A C 1
ATOM 670 O O . ASN A 1 85 ? 12.619 25.750 3.440 1.00 45.66 85 ASN A O 1
#

Sequence (85 aa):
MKKLMLIMVAIAFSLSIYSEIQNIDDSRKVSELTVEELKDIVRLIVEESIEQCSVEGTMKGRAKVNFKVEGEVIARMTCEFEEDN

Secondary structure (DSSP, 8-state):
-HHHHHHHHHHHHHHHHHHHHTT------GGGS-HHHHHHHHHHHHHHHS---EEEEEEEEEEPSSS-EEEEEEEEEE-------

Radius of gyration: 25.97 Å; chains: 1; bounding box: 61×62×50 Å

pLDDT: mean 73.71, std 9.61, range [45.66, 90.25]

Foldseek 3Di:
DVVVVVVVVVVVVVVVVVVVVVPPPPPDDPVNDDPVRNVVVVVVVVVVPQADKDKDWDFDADQDPPRDGDGDIDIDTDGDDPPPD